Protein AF-A0A850PB65-F1 (afdb_monomer_lite)

Organism: NCBI:txid215220

Sequence (108 aa):
MLTGEIFAHRLGLTVSDLHDLEQAHAVLVLPESSPREARYPAWQIDATGQPFPVPPALFDMLGDSGWTIYRFLMQSHPELAGQTALEALRDGRVHWSSGLPTALRKEP

Secondary structure (DSSP, 8-state):
-B-HHHHHHHHT--HHHHHHHHHTT-S--B--SSGGG-BB-GGGB-TTSPBP---HHHHHHH-S-HHHHHHHHHSB-GGGTT-BHHHHHHTT----BTBS-GGGTT--

Foldseek 3Di:
DDFLCVLCVLLVHDSVVVVVCVVVQQAQWQDDPDPRPIDGDPLLQDPVSHGLGDDVLLCVVQHVHSVSSVCQQPAQAVLVVRDGVVVCSVVVVDDCPPHGDPSSPPDD

Structure (mmCIF, N/CA/C/O backbone):
data_AF-A0A850PB65-F1
#
_entry.id   AF-A0A850PB65-F1
#
loop_
_atom_site.group_PDB
_atom_site.id
_atom_site.type_symbol
_atom_site.label_atom_id
_atom_site.label_alt_id
_atom_site.label_comp_id
_atom_site.label_asym_id
_atom_site.label_entity_id
_atom_site.label_seq_id
_atom_site.pdbx_PDB_ins_code
_atom_site.Cartn_x
_atom_site.Cartn_y
_atom_site.Cartn_z
_atom_site.occupancy
_atom_site.B_iso_or_equiv
_atom_site.auth_seq_id
_atom_site.auth_comp_id
_atom_site.auth_asym_id
_atom_site.auth_atom_id
_atom_site.pdbx_PDB_model_num
ATOM 1 N N . MET A 1 1 ? 11.306 -3.459 4.011 1.00 87.69 1 MET A N 1
ATOM 2 C CA . MET A 1 1 ? 11.264 -2.694 2.748 1.00 87.69 1 MET A CA 1
ATOM 3 C C . MET A 1 1 ? 12.039 -3.470 1.698 1.00 87.69 1 MET A C 1
ATOM 5 O O . MET A 1 1 ? 13.047 -4.071 2.050 1.00 87.69 1 MET A O 1
ATOM 9 N N . LEU A 1 2 ? 11.558 -3.493 0.462 1.00 90.94 2 LEU A N 1
ATOM 10 C CA . LEU A 1 2 ? 12.192 -4.124 -0.695 1.00 90.94 2 LEU A CA 1
ATOM 11 C C . LEU A 1 2 ? 12.712 -3.031 -1.641 1.00 90.94 2 LEU A C 1
ATOM 13 O O . LEU A 1 2 ? 12.224 -1.901 -1.605 1.00 90.94 2 LEU A O 1
ATOM 17 N N . THR A 1 3 ? 13.712 -3.354 -2.458 1.00 92.25 3 THR A N 1
ATOM 18 C CA . THR A 1 3 ? 14.098 -2.523 -3.610 1.00 92.25 3 THR A CA 1
ATOM 19 C C . THR A 1 3 ? 13.130 -2.766 -4.766 1.00 92.25 3 THR A C 1
ATOM 21 O O . THR A 1 3 ? 12.461 -3.801 -4.785 1.00 92.25 3 THR A O 1
ATOM 24 N N . GLY A 1 4 ? 13.075 -1.853 -5.741 1.00 90.00 4 GLY A N 1
ATOM 25 C CA . GLY A 1 4 ? 12.190 -1.999 -6.907 1.00 90.00 4 GLY A CA 1
ATOM 26 C C . GLY A 1 4 ? 12.441 -3.291 -7.681 1.00 90.00 4 GLY A C 1
ATOM 27 O O . GLY A 1 4 ? 11.501 -4.007 -8.004 1.00 90.00 4 GLY A O 1
AT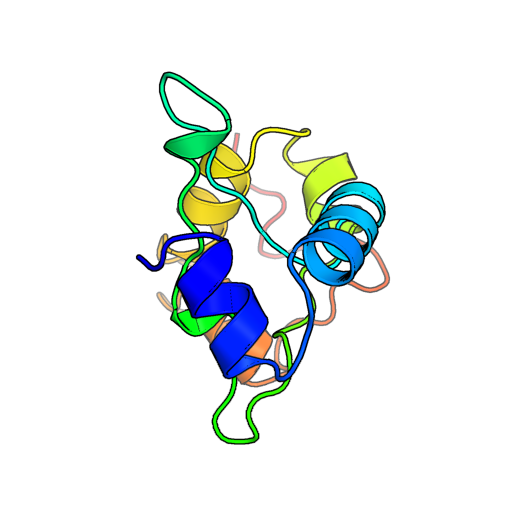OM 28 N N . GLU A 1 5 ? 13.708 -3.670 -7.864 1.00 91.94 5 GLU A N 1
ATOM 29 C CA . GLU A 1 5 ? 14.078 -4.929 -8.525 1.00 91.94 5 GLU A CA 1
ATOM 30 C C . GLU A 1 5 ? 13.547 -6.162 -7.780 1.00 91.94 5 GLU A C 1
ATOM 32 O O . GLU A 1 5 ? 12.940 -7.043 -8.387 1.00 91.94 5 GLU A O 1
ATOM 37 N N . ILE A 1 6 ? 13.732 -6.225 -6.455 1.00 92.94 6 ILE A N 1
ATOM 38 C CA . ILE A 1 6 ? 13.255 -7.361 -5.651 1.00 92.94 6 ILE A CA 1
ATOM 39 C C . ILE A 1 6 ? 11.725 -7.378 -5.600 1.00 92.94 6 ILE A C 1
ATOM 41 O O . ILE A 1 6 ? 11.120 -8.450 -5.615 1.00 92.94 6 ILE A O 1
ATOM 45 N N . PHE A 1 7 ? 11.098 -6.207 -5.520 1.00 92.69 7 PHE A N 1
ATOM 46 C CA . PHE A 1 7 ? 9.649 -6.069 -5.487 1.00 92.69 7 PHE A CA 1
ATOM 47 C C . PHE A 1 7 ? 9.013 -6.549 -6.796 1.00 92.69 7 PHE A C 1
ATOM 49 O O . PHE A 1 7 ? 8.171 -7.445 -6.761 1.00 92.69 7 PHE A O 1
ATOM 56 N N . ALA A 1 8 ? 9.490 -6.043 -7.938 1.00 92.00 8 ALA A N 1
ATOM 57 C CA . ALA A 1 8 ? 9.055 -6.471 -9.265 1.00 92.00 8 ALA A CA 1
ATOM 58 C C . ALA A 1 8 ? 9.239 -7.984 -9.446 1.00 92.00 8 ALA A C 1
ATOM 60 O O . ALA A 1 8 ? 8.290 -8.693 -9.779 1.00 92.00 8 ALA A O 1
ATOM 61 N N . HIS A 1 9 ? 10.418 -8.508 -9.093 1.00 92.62 9 HIS A N 1
ATOM 62 C CA . HIS A 1 9 ? 10.700 -9.939 -9.183 1.00 92.62 9 HIS A CA 1
ATOM 63 C C . HIS A 1 9 ? 9.733 -10.786 -8.341 1.00 92.62 9 HIS A C 1
ATOM 65 O O . HIS A 1 9 ? 9.344 -11.876 -8.756 1.00 92.62 9 HIS A O 1
ATOM 71 N N . ARG A 1 10 ? 9.326 -10.324 -7.151 1.00 91.62 10 ARG A N 1
ATOM 72 C CA . ARG A 1 10 ? 8.362 -11.059 -6.311 1.00 91.62 10 ARG A CA 1
ATOM 73 C C . ARG A 1 10 ? 6.943 -11.065 -6.870 1.00 91.62 10 ARG A C 1
ATOM 75 O O . ARG A 1 10 ? 6.221 -12.016 -6.595 1.00 91.62 10 ARG A O 1
ATOM 82 N N . LEU A 1 11 ? 6.575 -10.049 -7.644 1.00 89.25 11 LEU A N 1
ATOM 83 C CA . LEU A 1 11 ? 5.302 -9.992 -8.362 1.00 89.25 11 LEU A CA 1
ATOM 84 C C . LEU A 1 11 ? 5.344 -10.740 -9.707 1.00 89.25 11 LEU A C 1
ATOM 86 O O . LEU A 1 11 ? 4.328 -10.830 -10.388 1.00 89.25 11 LEU A O 1
ATOM 90 N N . GLY A 1 12 ? 6.509 -11.267 -10.109 1.00 91.44 12 GLY A N 1
ATOM 91 C CA . GLY A 1 12 ? 6.703 -11.836 -11.444 1.00 91.44 12 GLY A CA 1
ATOM 92 C C . GLY A 1 12 ? 6.667 -10.782 -12.558 1.00 91.44 12 GLY A C 1
ATOM 93 O O . GLY A 1 12 ? 6.361 -11.115 -13.699 1.00 91.44 12 GLY A O 1
ATOM 94 N N . LEU A 1 13 ? 6.959 -9.525 -12.218 1.00 91.44 13 LEU A N 1
ATOM 95 C CA . LEU A 1 13 ? 6.931 -8.363 -13.102 1.00 91.44 13 LEU A CA 1
ATOM 96 C C . LEU A 1 13 ? 8.347 -7.890 -13.445 1.00 91.44 13 LEU A C 1
ATOM 98 O O . LEU A 1 13 ? 9.316 -8.173 -12.731 1.00 91.44 13 LEU A O 1
ATOM 102 N N . THR A 1 14 ? 8.470 -7.121 -14.524 1.00 93.31 14 THR A N 1
ATOM 103 C CA . THR A 1 14 ? 9.692 -6.367 -14.820 1.00 93.31 14 THR A CA 1
ATOM 104 C C . THR A 1 14 ? 9.709 -5.030 -14.074 1.00 93.31 14 THR A C 1
ATOM 106 O O . THR A 1 14 ? 8.692 -4.558 -13.567 1.00 93.31 14 THR A O 1
ATOM 109 N N . VAL A 1 15 ? 10.877 -4.381 -14.015 1.00 90.50 15 VAL A N 1
ATOM 110 C CA . VAL A 1 15 ? 10.995 -3.020 -13.455 1.00 90.50 15 VAL A CA 1
ATOM 111 C C . VAL A 1 15 ? 10.188 -2.006 -14.276 1.00 90.50 15 VAL A C 1
ATOM 113 O O . VAL A 1 15 ? 9.676 -1.043 -13.717 1.00 90.50 15 VAL A O 1
ATOM 116 N N . SER A 1 16 ? 10.038 -2.232 -15.585 1.00 92.75 16 SER A N 1
ATOM 117 C CA . SER A 1 16 ? 9.191 -1.400 -16.443 1.00 92.75 16 SER A CA 1
ATOM 118 C C . SER A 1 16 ? 7.712 -1.543 -16.086 1.00 92.75 16 SER A C 1
ATOM 120 O O . SER A 1 16 ? 7.061 -0.527 -15.877 1.00 92.75 16 SER A O 1
ATOM 122 N N . ASP A 1 17 ? 7.216 -2.772 -15.901 1.00 92.62 17 ASP A N 1
ATOM 123 C CA . ASP A 1 17 ? 5.829 -2.998 -15.462 1.00 92.62 17 ASP A CA 1
ATOM 124 C C . ASP A 1 17 ? 5.577 -2.380 -14.077 1.00 92.62 17 ASP A C 1
ATOM 126 O O . ASP A 1 17 ? 4.522 -1.806 -13.818 1.00 92.62 17 ASP A O 1
ATOM 130 N N . LEU A 1 18 ? 6.564 -2.465 -13.173 1.00 90.81 18 LEU A N 1
ATOM 131 C CA . LEU A 1 18 ? 6.486 -1.814 -11.866 1.00 90.81 18 LEU A CA 1
ATOM 132 C C . LEU A 1 18 ? 6.363 -0.290 -12.001 1.00 90.81 18 LEU A C 1
ATOM 134 O O . LEU A 1 18 ? 5.577 0.317 -11.280 1.00 90.81 18 LEU A O 1
ATOM 138 N N . HIS A 1 19 ? 7.093 0.320 -12.933 1.00 90.56 19 HIS A N 1
ATOM 139 C CA . HIS A 1 19 ? 7.001 1.756 -13.178 1.00 90.56 19 HIS A CA 1
ATOM 140 C C . HIS A 1 19 ? 5.618 2.167 -13.704 1.00 90.56 19 HIS A C 1
ATOM 142 O O . HIS A 1 19 ? 5.067 3.166 -13.246 1.00 90.56 19 HIS A O 1
ATOM 148 N N . ASP A 1 20 ? 5.010 1.376 -14.590 1.00 91.62 20 ASP A N 1
ATOM 149 C CA . ASP A 1 20 ? 3.634 1.621 -15.046 1.00 91.62 20 ASP A CA 1
ATOM 150 C C . ASP A 1 20 ? 2.630 1.545 -13.880 1.00 91.62 20 ASP A C 1
ATOM 152 O O . ASP A 1 20 ? 1.714 2.366 -13.785 1.00 91.62 20 ASP A O 1
ATOM 156 N N . LEU A 1 21 ? 2.828 0.613 -12.939 1.00 89.19 21 LEU A N 1
ATOM 157 C CA . LEU A 1 21 ? 2.011 0.520 -11.722 1.00 89.19 21 LEU A CA 1
ATOM 158 C C . LEU A 1 21 ? 2.197 1.720 -10.784 1.00 89.19 21 LEU A C 1
ATOM 160 O O . LEU A 1 21 ? 1.233 2.131 -10.135 1.00 89.19 21 LEU A O 1
ATOM 164 N N . GLU A 1 22 ? 3.405 2.278 -10.695 1.00 89.44 22 GLU A N 1
ATOM 165 C CA . GLU A 1 22 ? 3.667 3.507 -9.934 1.00 89.44 22 GLU A CA 1
ATOM 166 C C . GLU A 1 22 ? 2.913 4.691 -10.534 1.00 89.44 22 GLU A C 1
ATOM 168 O O . GLU A 1 22 ? 2.218 5.394 -9.807 1.00 89.44 22 GLU A O 1
ATOM 173 N N . GLN A 1 23 ? 2.994 4.875 -11.857 1.00 88.00 23 GLN A N 1
ATOM 174 C CA . GLN A 1 23 ? 2.283 5.951 -12.559 1.00 88.00 23 GLN A CA 1
ATOM 175 C C . GLN A 1 23 ? 0.760 5.804 -12.457 1.00 88.00 23 GLN A C 1
ATOM 177 O O . GLN A 1 23 ? 0.034 6.794 -12.456 1.00 88.00 23 GLN A O 1
ATOM 182 N N . ALA A 1 24 ? 0.267 4.569 -12.349 1.00 87.06 24 ALA A N 1
ATOM 183 C CA . ALA A 1 24 ? -1.144 4.277 -12.129 1.00 87.06 24 ALA A CA 1
ATOM 184 C C . ALA A 1 24 ? -1.582 4.381 -10.653 1.00 87.06 24 ALA A C 1
ATOM 186 O O . ALA A 1 24 ? -2.746 4.109 -10.355 1.00 87.06 24 ALA A O 1
ATOM 187 N N . HIS A 1 25 ? -0.676 4.717 -9.725 1.00 87.38 25 HIS A N 1
ATOM 188 C CA . HIS A 1 25 ? -0.914 4.698 -8.275 1.00 87.38 25 HIS A CA 1
ATOM 189 C C . HIS A 1 25 ? -1.431 3.349 -7.743 1.00 87.38 25 HIS A C 1
ATOM 191 O O . HIS A 1 25 ? -2.111 3.290 -6.720 1.00 87.38 25 HIS A O 1
ATOM 197 N N . ALA A 1 26 ? -1.100 2.249 -8.425 1.00 85.75 26 ALA A N 1
ATOM 198 C CA . ALA A 1 26 ? -1.504 0.899 -8.037 1.00 85.75 26 ALA A CA 1
ATOM 199 C C . ALA A 1 26 ? -0.600 0.306 -6.942 1.00 85.75 26 ALA A C 1
ATOM 201 O O . ALA A 1 26 ? -1.022 -0.575 -6.190 1.00 85.75 26 ALA A O 1
ATOM 202 N N . VAL A 1 27 ? 0.637 0.801 -6.838 1.00 89.50 27 VAL A N 1
ATOM 203 C CA . VAL A 1 27 ? 1.636 0.418 -5.829 1.00 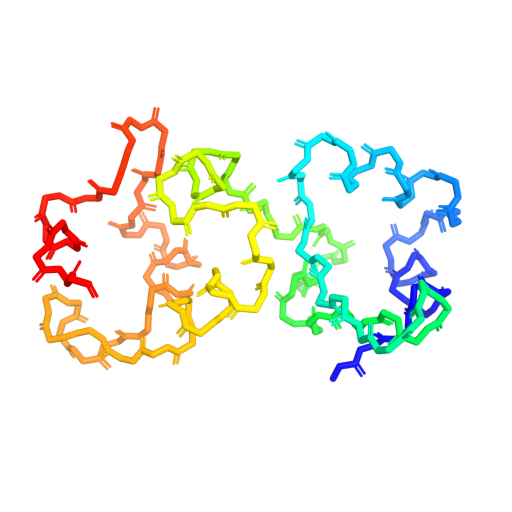89.50 27 VAL A CA 1
ATOM 204 C C . VAL A 1 27 ? 2.128 1.649 -5.069 1.00 89.50 27 VAL A C 1
ATOM 206 O O . VAL A 1 27 ? 1.981 2.779 -5.523 1.00 89.50 27 VAL A O 1
ATOM 209 N N . LEU A 1 28 ? 2.717 1.434 -3.890 1.00 90.31 28 LEU A N 1
ATOM 210 C CA . LEU A 1 28 ? 3.212 2.507 -3.031 1.00 90.31 28 LEU A CA 1
ATOM 211 C C . LEU A 1 28 ? 4.727 2.500 -3.077 1.00 90.31 28 LEU A C 1
ATOM 213 O O . LEU A 1 28 ? 5.383 1.598 -2.554 1.00 90.31 28 LEU A O 1
ATOM 217 N N . VAL A 1 29 ? 5.269 3.554 -3.658 1.00 91.31 29 VAL A N 1
ATOM 218 C CA . VAL A 1 29 ? 6.697 3.814 -3.651 1.00 91.31 29 VAL A CA 1
ATOM 219 C C . VAL A 1 29 ? 7.020 4.808 -2.541 1.00 91.31 29 VAL A C 1
ATOM 221 O O . VAL A 1 29 ? 6.342 5.821 -2.377 1.00 91.31 29 VAL A O 1
ATOM 224 N N . LEU A 1 30 ? 8.046 4.511 -1.746 1.00 91.75 30 LEU A N 1
ATOM 225 C CA . LEU A 1 30 ? 8.605 5.444 -0.773 1.00 91.75 30 LEU A CA 1
ATOM 2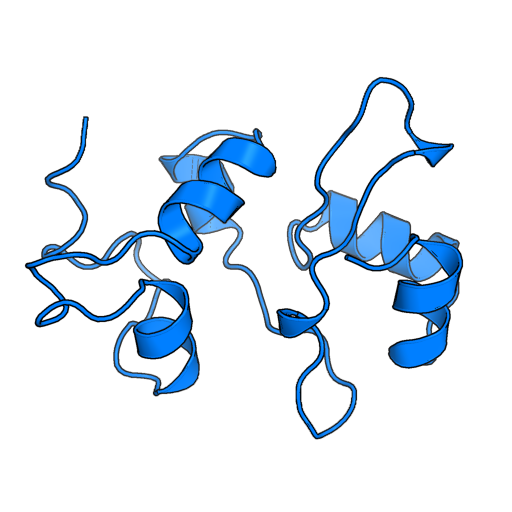26 C C . LEU A 1 30 ? 9.866 6.049 -1.387 1.00 91.75 30 LEU A C 1
ATOM 228 O O . LEU A 1 30 ? 10.900 5.371 -1.422 1.00 91.75 30 LEU A O 1
ATOM 232 N N . PRO A 1 31 ? 9.783 7.272 -1.939 1.00 85.38 31 PRO A N 1
ATOM 233 C CA . PRO A 1 31 ? 10.950 7.930 -2.493 1.00 85.38 31 PRO A CA 1
ATOM 234 C C . PRO A 1 31 ? 11.941 8.259 -1.372 1.00 85.38 31 PRO A C 1
ATOM 236 O O . PRO A 1 31 ? 11.567 8.781 -0.321 1.00 85.38 31 PRO A O 1
ATOM 239 N N . GLU A 1 32 ? 13.209 7.951 -1.624 1.00 85.94 32 GLU A N 1
ATOM 240 C CA . GLU A 1 32 ? 14.348 8.352 -0.794 1.00 85.94 32 GLU A CA 1
ATOM 241 C C . GLU A 1 32 ? 15.083 9.525 -1.474 1.00 85.94 32 GLU A C 1
ATOM 243 O O . GLU A 1 32 ? 14.558 10.167 -2.385 1.00 85.94 32 GLU A O 1
ATOM 248 N N . SER A 1 33 ? 16.333 9.789 -1.084 1.00 81.94 33 SER A N 1
ATOM 249 C CA . SER A 1 33 ? 17.201 10.807 -1.697 1.00 81.94 33 SER A CA 1
ATOM 250 C C . SER A 1 33 ? 17.447 10.613 -3.202 1.00 81.94 33 SER A C 1
ATOM 252 O O . SER A 1 33 ? 17.940 11.525 -3.866 1.00 81.94 33 SER A O 1
ATOM 254 N N . SER A 1 34 ? 17.149 9.436 -3.763 1.00 81.12 34 SER A N 1
ATOM 255 C CA . SER A 1 34 ? 17.267 9.142 -5.194 1.00 81.12 34 SER A CA 1
ATOM 256 C C . SER A 1 34 ? 16.246 8.093 -5.657 1.00 81.12 34 SER A C 1
ATOM 258 O O . SER A 1 34 ? 15.904 7.198 -4.884 1.00 81.12 34 SER A O 1
ATOM 260 N N . PRO A 1 35 ? 15.826 8.096 -6.941 1.00 74.25 35 PRO A N 1
ATOM 261 C CA . PRO A 1 35 ? 14.871 7.114 -7.474 1.00 74.25 35 PRO A CA 1
ATOM 262 C C . PRO A 1 35 ? 15.333 5.658 -7.329 1.00 74.25 35 PRO A C 1
ATOM 264 O O . PRO A 1 35 ? 14.539 4.769 -7.052 1.00 74.25 35 PRO A O 1
ATOM 267 N N . ARG A 1 36 ? 16.643 5.399 -7.447 1.00 76.88 36 ARG A N 1
ATOM 268 C CA . ARG A 1 36 ? 17.225 4.056 -7.242 1.00 76.88 36 ARG A CA 1
ATOM 269 C C . ARG A 1 36 ? 17.209 3.604 -5.783 1.00 76.88 36 ARG A C 1
ATOM 271 O O . ARG A 1 36 ? 17.349 2.418 -5.495 1.00 76.88 36 ARG A O 1
ATOM 278 N N . GLU A 1 37 ? 17.079 4.550 -4.865 1.00 85.81 37 GLU A N 1
ATOM 279 C CA . GLU A 1 37 ? 16.984 4.286 -3.438 1.00 85.81 37 GLU A CA 1
ATOM 280 C C . GLU A 1 37 ? 15.535 4.136 -2.984 1.00 85.81 37 GLU A C 1
ATOM 282 O O . GLU A 1 37 ? 15.316 3.793 -1.826 1.00 85.81 37 GLU A O 1
ATOM 287 N N . ALA A 1 38 ? 14.563 4.291 -3.889 1.00 88.94 38 ALA A N 1
ATOM 288 C CA . ALA A 1 38 ? 13.163 4.072 -3.585 1.00 88.94 38 ALA A CA 1
ATOM 289 C C . ALA A 1 38 ? 12.935 2.713 -2.906 1.00 88.94 38 ALA A C 1
ATOM 291 O O . ALA A 1 38 ? 13.600 1.699 -3.182 1.00 88.94 38 ALA A O 1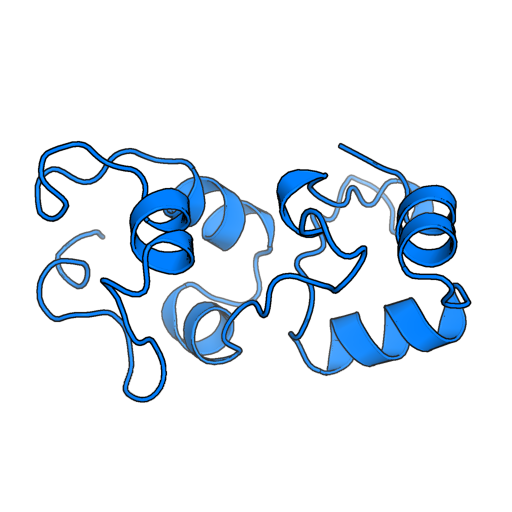
ATOM 292 N N . ARG A 1 39 ? 12.007 2.716 -1.952 1.00 92.12 39 ARG A N 1
ATOM 293 C CA . ARG A 1 39 ? 11.676 1.561 -1.122 1.00 92.12 39 ARG A CA 1
ATOM 294 C C . ARG A 1 39 ? 10.219 1.186 -1.304 1.00 92.12 39 ARG A C 1
ATOM 296 O O . ARG A 1 39 ? 9.343 2.040 -1.316 1.00 92.12 39 ARG A O 1
ATOM 303 N N . TYR A 1 40 ? 9.977 -0.116 -1.366 1.00 91.75 40 TYR A N 1
ATOM 304 C CA . TYR A 1 40 ? 8.648 -0.688 -1.534 1.00 91.75 40 TYR A CA 1
ATOM 305 C C . TYR A 1 40 ? 8.293 -1.472 -0.275 1.00 91.75 40 TYR A C 1
ATOM 307 O O . TYR A 1 40 ? 9.062 -2.348 0.157 1.00 91.75 40 TYR A O 1
ATOM 315 N N . PRO A 1 41 ? 7.169 -1.175 0.383 1.00 92.00 41 PRO A N 1
ATOM 316 C CA . PRO A 1 41 ? 6.766 -1.937 1.549 1.00 92.00 41 PRO A CA 1
ATOM 317 C C . PRO A 1 41 ? 6.431 -3.387 1.179 1.00 92.00 41 PRO A C 1
ATOM 319 O O . PRO A 1 41 ? 5.650 -3.663 0.279 1.00 92.00 41 PRO A O 1
ATOM 322 N N . ALA A 1 42 ? 6.997 -4.354 1.905 1.00 89.62 42 ALA A N 1
ATOM 323 C CA . ALA A 1 42 ? 6.788 -5.771 1.593 1.00 89.62 42 ALA A CA 1
ATOM 324 C C . ALA A 1 42 ? 5.338 -6.235 1.822 1.00 89.62 42 ALA A C 1
ATOM 326 O O . ALA A 1 42 ? 4.920 -7.226 1.236 1.00 89.62 42 ALA A O 1
ATOM 327 N N . TRP A 1 43 ? 4.573 -5.521 2.658 1.00 88.12 43 TRP A N 1
ATOM 328 C CA . TRP A 1 43 ? 3.161 -5.818 2.905 1.00 88.12 43 TRP A CA 1
ATOM 329 C C . TRP A 1 43 ? 2.283 -5.609 1.672 1.00 88.12 43 TRP A C 1
ATOM 331 O O . TRP A 1 43 ? 1.168 -6.123 1.653 1.00 88.12 43 TRP A O 1
ATOM 341 N N . GLN A 1 44 ? 2.779 -4.884 0.660 1.00 89.62 44 GLN A N 1
ATOM 342 C CA . GLN A 1 44 ? 2.082 -4.723 -0.610 1.00 89.62 44 GLN A CA 1
ATOM 343 C C . GLN A 1 44 ? 2.072 -5.995 -1.443 1.00 89.62 44 GLN A C 1
ATOM 345 O O . GLN A 1 44 ? 1.459 -6.003 -2.491 1.00 89.62 44 GLN A O 1
ATOM 350 N N . ILE A 1 45 ? 2.774 -7.047 -1.040 1.00 88.44 45 ILE A N 1
ATOM 351 C CA . ILE A 1 45 ? 2.707 -8.332 -1.721 1.00 88.44 45 ILE A CA 1
ATOM 352 C C . ILE A 1 45 ? 1.874 -9.238 -0.832 1.00 88.44 45 ILE A C 1
ATOM 354 O O . ILE A 1 45 ? 2.237 -9.495 0.322 1.00 88.44 45 ILE A O 1
ATOM 358 N N . ASP A 1 46 ? 0.730 -9.675 -1.341 1.00 81.19 46 ASP A N 1
ATOM 359 C CA . ASP A 1 46 ? -0.110 -10.610 -0.611 1.00 81.19 46 ASP A CA 1
ATOM 360 C C . ASP A 1 46 ? 0.475 -12.035 -0.624 1.00 81.19 46 ASP A C 1
ATOM 362 O O . ASP A 1 46 ? 1.503 -12.323 -1.243 1.00 81.19 46 ASP A O 1
ATOM 366 N N . ALA A 1 47 ? -0.178 -12.956 0.089 1.00 76.69 47 ALA A N 1
ATOM 367 C CA . ALA A 1 47 ? 0.266 -14.348 0.171 1.00 76.69 47 ALA A CA 1
ATOM 368 C C . ALA A 1 47 ? 0.225 -15.088 -1.182 1.00 76.69 47 ALA A C 1
ATOM 370 O O . ALA A 1 47 ? 0.846 -16.140 -1.319 1.00 76.69 47 ALA A O 1
ATOM 371 N N . THR A 1 48 ? -0.498 -14.549 -2.166 1.00 79.50 48 THR A N 1
ATOM 372 C CA . THR A 1 48 ? -0.616 -15.085 -3.527 1.00 79.50 48 THR A CA 1
ATOM 373 C C . THR A 1 48 ? 0.392 -14.461 -4.496 1.00 79.50 48 THR A C 1
ATOM 375 O O . THR A 1 48 ? 0.458 -14.869 -5.654 1.00 79.50 48 THR A O 1
ATOM 378 N N . GLY A 1 49 ? 1.211 -13.512 -4.028 1.00 78.56 49 GLY A N 1
ATOM 379 C CA . GLY A 1 49 ? 2.175 -12.798 -4.861 1.00 78.56 49 GLY A CA 1
ATOM 380 C C . GLY A 1 49 ? 1.542 -11.701 -5.714 1.00 78.56 49 GLY A C 1
ATOM 381 O O . GLY A 1 49 ? 2.156 -11.274 -6.687 1.00 78.56 49 GLY A O 1
ATOM 382 N N . GLN A 1 50 ? 0.327 -11.258 -5.384 1.00 81.38 50 GLN A N 1
ATOM 383 C CA . GLN A 1 50 ? -0.334 -10.147 -6.062 1.00 81.38 50 GLN A CA 1
ATOM 384 C C . GLN A 1 50 ? -0.073 -8.828 -5.325 1.00 81.38 50 GLN A C 1
ATOM 386 O O . GLN A 1 50 ? 0.084 -8.822 -4.095 1.00 81.38 50 GLN A O 1
ATOM 391 N N . PRO A 1 51 ? -0.014 -7.702 -6.059 1.00 80.69 51 PRO A N 1
ATOM 392 C CA . PRO A 1 51 ? 0.103 -6.399 -5.437 1.00 80.69 51 PRO A CA 1
ATOM 393 C C . PRO A 1 51 ? -1.189 -6.074 -4.680 1.00 80.69 51 PRO A C 1
ATOM 395 O O . PRO A 1 51 ? -2.291 -6.146 -5.220 1.00 80.69 51 PRO A O 1
ATOM 398 N N . PHE A 1 52 ? -1.045 -5.684 -3.420 1.00 80.62 52 PHE A N 1
ATOM 399 C CA . PHE A 1 52 ? -2.110 -5.132 -2.613 1.00 80.62 52 PHE A CA 1
ATOM 400 C C . PHE A 1 52 ? -2.514 -3.790 -3.230 1.00 80.62 52 PHE A C 1
ATOM 402 O O . PHE A 1 52 ? -1.678 -2.880 -3.268 1.00 80.62 52 PHE A O 1
ATOM 409 N N . PRO A 1 53 ? -3.761 -3.645 -3.705 1.00 72.44 53 PRO A N 1
ATOM 410 C CA . PRO A 1 53 ? -4.169 -2.453 -4.422 1.00 72.44 53 PRO A CA 1
ATOM 411 C C . PRO A 1 53 ? -4.184 -1.272 -3.459 1.00 72.44 53 PRO A C 1
ATOM 413 O O . PRO A 1 53 ? -4.994 -1.218 -2.529 1.00 72.44 53 PRO A O 1
ATOM 416 N N . VAL A 1 54 ? -3.289 -0.312 -3.683 1.00 74.94 54 VAL A N 1
ATOM 417 C CA . VAL A 1 54 ? -3.394 0.985 -3.020 1.00 74.94 54 VAL A CA 1
ATOM 418 C C . VAL A 1 54 ? -4.408 1.810 -3.805 1.00 74.94 54 VAL A C 1
ATOM 420 O O . VAL A 1 54 ? -4.267 1.949 -5.016 1.00 74.94 54 VAL A O 1
ATOM 423 N N . PRO A 1 55 ? -5.472 2.319 -3.167 1.00 74.19 55 PRO A N 1
ATOM 424 C CA . PRO A 1 55 ? -6.457 3.126 -3.868 1.00 74.19 55 PRO A CA 1
ATOM 425 C C . PRO A 1 55 ? -5.817 4.427 -4.377 1.00 74.19 55 PRO A C 1
ATOM 427 O O . PRO A 1 55 ? -5.288 5.173 -3.549 1.00 74.19 55 PRO A O 1
ATOM 430 N N . PRO A 1 56 ? -5.949 4.775 -5.672 1.00 80.19 56 PRO A N 1
ATOM 431 C CA . PRO A 1 56 ? -5.522 6.080 -6.188 1.00 80.19 56 PRO A CA 1
ATOM 432 C C . PRO A 1 56 ? -6.143 7.246 -5.408 1.00 80.19 56 PRO A C 1
ATOM 434 O O . PRO A 1 56 ? -5.483 8.239 -5.135 1.00 80.19 56 PRO A O 1
ATOM 437 N N . ALA A 1 57 ? -7.368 7.055 -4.906 1.00 78.38 57 ALA A N 1
ATOM 438 C CA . ALA A 1 57 ? -8.052 8.023 -4.059 1.00 78.38 57 ALA A CA 1
ATOM 439 C C . ALA A 1 57 ? -7.264 8.3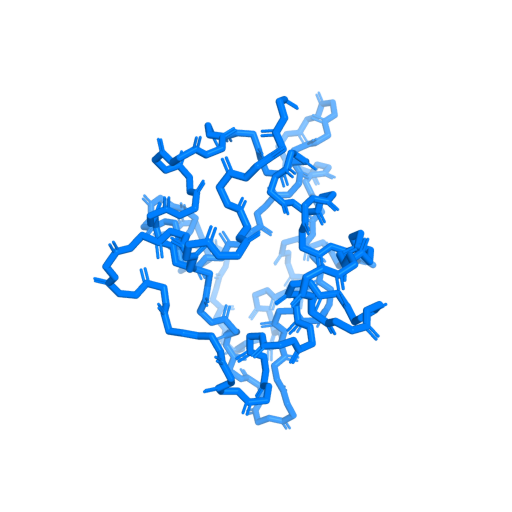98 -2.782 1.00 78.38 57 ALA A C 1
ATOM 441 O O . ALA A 1 57 ? -7.444 9.498 -2.266 1.00 78.38 57 ALA A O 1
ATOM 442 N N . LEU A 1 58 ? -6.397 7.521 -2.249 1.00 81.31 58 LEU A N 1
ATOM 443 C CA . LEU A 1 58 ? -5.523 7.885 -1.124 1.00 81.31 58 LEU A CA 1
ATOM 444 C C . LEU A 1 58 ? -4.474 8.922 -1.535 1.00 81.31 58 LEU A C 1
ATOM 446 O O . LEU A 1 58 ? -4.198 9.815 -0.740 1.00 81.31 58 LEU A O 1
ATOM 450 N N . PHE A 1 59 ? -3.945 8.839 -2.759 1.00 83.44 59 PHE A N 1
ATOM 451 C CA . PHE A 1 59 ? -3.040 9.849 -3.313 1.00 83.44 59 PHE A CA 1
ATOM 452 C C . PHE A 1 59 ? -3.774 11.174 -3.554 1.00 83.44 59 PHE A C 1
ATOM 454 O O . PHE A 1 59 ? -3.261 12.227 -3.186 1.00 83.44 59 PHE A O 1
ATOM 461 N N . ASP A 1 60 ? -5.015 11.137 -4.053 1.00 83.06 60 ASP A N 1
ATOM 462 C CA . ASP A 1 60 ? -5.838 12.348 -4.212 1.00 83.06 60 ASP A CA 1
ATOM 463 C C . ASP A 1 60 ? -6.146 13.044 -2.871 1.00 83.06 60 ASP A C 1
ATOM 465 O O . ASP A 1 60 ? -6.225 14.270 -2.804 1.00 83.06 60 ASP A O 1
ATOM 469 N N . MET A 1 61 ? -6.343 12.275 -1.792 1.00 80.56 61 MET A N 1
ATOM 470 C CA . MET A 1 61 ? -6.758 12.808 -0.486 1.00 80.56 61 MET A CA 1
ATOM 471 C C . MET A 1 61 ? -5.591 13.206 0.424 1.00 80.56 61 MET A C 1
ATOM 473 O O . MET A 1 61 ? -5.661 14.243 1.078 1.00 80.56 61 MET A O 1
ATOM 477 N N . LEU A 1 62 ? -4.548 12.375 0.510 1.00 83.31 62 LEU A N 1
ATOM 478 C CA . LEU A 1 62 ? -3.395 12.581 1.401 1.00 83.31 62 LEU A CA 1
ATOM 479 C C . LEU A 1 62 ? -2.220 13.269 0.689 1.00 83.31 62 LEU A C 1
ATOM 481 O O . LEU A 1 62 ? -1.218 13.612 1.322 1.00 83.31 62 LEU A O 1
ATOM 485 N N . GLY A 1 63 ? -2.353 13.478 -0.621 1.00 80.50 63 GLY A N 1
ATOM 486 C CA . GLY A 1 63 ? -1.322 14.004 -1.497 1.00 80.50 63 GLY A CA 1
ATOM 487 C C . GLY A 1 63 ? -0.416 12.916 -2.070 1.00 80.50 63 GLY A C 1
ATOM 488 O O . GLY A 1 63 ? -0.405 11.766 -1.635 1.00 80.50 63 GLY A O 1
ATOM 489 N N . ASP A 1 64 ? 0.414 13.329 -3.023 1.00 79.69 64 ASP A N 1
ATOM 490 C CA . ASP A 1 64 ? 1.283 12.455 -3.823 1.00 79.69 64 ASP A CA 1
ATOM 491 C C . ASP A 1 64 ? 2.495 11.883 -3.048 1.00 79.69 64 ASP A C 1
ATOM 493 O O . ASP A 1 64 ? 3.366 11.201 -3.581 1.00 79.69 64 ASP A O 1
ATOM 497 N N . SER A 1 65 ? 2.591 12.170 -1.747 1.00 85.62 65 SER A N 1
ATOM 498 C CA . SER A 1 65 ? 3.701 11.720 -0.910 1.00 85.62 65 SER A CA 1
ATOM 499 C C . SER A 1 65 ? 3.476 10.285 -0.442 1.00 85.62 65 SER A C 1
ATOM 501 O O . SER A 1 65 ? 2.729 10.027 0.509 1.00 85.62 65 SER A O 1
ATOM 503 N N . GLY A 1 66 ? 4.210 9.343 -1.040 1.00 88.12 66 GLY A N 1
ATOM 504 C CA . GLY A 1 66 ? 4.174 7.937 -0.632 1.00 88.12 66 GLY A CA 1
ATOM 505 C C . GLY A 1 66 ? 4.488 7.721 0.855 1.00 88.12 66 GLY A C 1
ATOM 506 O O . GLY A 1 66 ? 3.879 6.871 1.505 1.00 88.12 66 GLY A O 1
ATOM 507 N N . TRP A 1 67 ? 5.360 8.550 1.443 1.00 89.00 67 TRP A N 1
ATOM 508 C CA . TRP A 1 67 ? 5.641 8.538 2.884 1.00 89.00 67 TRP A CA 1
ATOM 509 C C . TRP A 1 67 ? 4.437 8.946 3.738 1.00 89.00 67 TRP A C 1
ATOM 511 O O . TRP A 1 67 ? 4.223 8.362 4.803 1.00 89.00 67 TRP A O 1
ATOM 521 N N . THR A 1 68 ? 3.642 9.917 3.285 1.00 89.75 68 THR A N 1
ATOM 522 C CA . THR A 1 68 ? 2.420 10.348 3.981 1.00 89.75 68 THR A CA 1
ATOM 523 C C . THR A 1 68 ? 1.392 9.223 3.982 1.00 89.75 68 THR A C 1
ATOM 525 O O . THR A 1 68 ? 0.895 8.844 5.042 1.00 89.75 68 THR A O 1
ATOM 528 N N . ILE A 1 69 ? 1.153 8.619 2.815 1.00 89.38 69 ILE A N 1
ATOM 529 C CA . ILE A 1 69 ? 0.226 7.490 2.666 1.00 89.38 69 ILE A CA 1
ATOM 530 C C . ILE A 1 69 ? 0.702 6.297 3.499 1.00 89.38 69 ILE A C 1
ATOM 532 O O . ILE A 1 69 ? -0.081 5.706 4.236 1.00 89.38 69 ILE A O 1
ATOM 536 N N . TYR A 1 70 ? 1.994 5.962 3.452 1.00 90.19 70 TYR A N 1
ATOM 537 C CA . TYR A 1 70 ? 2.558 4.870 4.247 1.00 90.19 70 TYR A CA 1
ATOM 538 C C . TYR A 1 70 ? 2.355 5.076 5.747 1.00 90.19 70 TYR A C 1
ATOM 540 O O . TYR A 1 70 ? 1.940 4.151 6.444 1.00 90.19 70 TYR A O 1
ATOM 548 N N . ARG A 1 71 ? 2.632 6.283 6.253 1.00 88.69 71 ARG A N 1
ATOM 549 C CA . ARG A 1 71 ? 2.432 6.611 7.669 1.00 88.69 71 ARG A CA 1
ATOM 550 C C . ARG A 1 71 ? 0.966 6.500 8.062 1.00 88.69 71 ARG A C 1
ATOM 552 O O . ARG A 1 71 ? 0.679 5.866 9.069 1.00 88.69 71 ARG A O 1
ATOM 559 N N . PHE A 1 72 ? 0.064 7.035 7.245 1.00 88.19 72 PHE A N 1
ATOM 560 C CA . PHE A 1 72 ? -1.375 6.914 7.460 1.00 88.19 72 PHE A CA 1
ATOM 561 C C . PHE A 1 72 ? -1.838 5.447 7.485 1.00 88.19 72 PHE A C 1
ATOM 563 O O . PHE A 1 72 ? -2.642 5.049 8.326 1.00 88.19 72 PHE A O 1
ATOM 570 N N . LEU A 1 73 ? -1.300 4.612 6.594 1.00 88.38 73 LEU A N 1
ATOM 571 C CA . LEU A 1 73 ? -1.629 3.189 6.534 1.00 88.38 73 LEU A CA 1
ATOM 572 C C . LEU A 1 73 ? -1.101 2.402 7.733 1.00 88.38 73 LEU A C 1
ATOM 574 O O . LEU A 1 73 ? -1.773 1.475 8.178 1.00 88.38 73 LEU A O 1
ATOM 578 N N . MET A 1 74 ? 0.081 2.758 8.235 1.00 89.31 74 MET A N 1
ATOM 579 C CA . MET A 1 74 ? 0.758 2.062 9.333 1.00 89.31 74 MET A CA 1
ATOM 580 C C . MET A 1 74 ? 0.383 2.587 10.722 1.00 89.31 74 MET A C 1
ATOM 582 O O . MET A 1 74 ? 0.641 1.894 11.705 1.00 89.31 74 MET A O 1
ATOM 586 N N . GLN A 1 75 ? -0.175 3.794 10.834 1.00 89.06 75 GLN A N 1
ATOM 587 C CA . GLN A 1 75 ? -0.619 4.320 12.121 1.00 89.06 75 GLN A CA 1
ATOM 588 C C . GLN A 1 75 ? -1.924 3.654 12.557 1.00 89.06 75 GLN A C 1
ATOM 590 O O . GLN A 1 75 ? -2.783 3.331 11.735 1.00 89.06 75 GLN A O 1
ATOM 595 N N . SER A 1 76 ? -2.052 3.429 13.863 1.00 87.50 76 SER A N 1
ATOM 596 C CA . SER A 1 76 ? -3.284 2.947 14.480 1.00 87.50 76 SER A CA 1
ATOM 597 C C . SER A 1 76 ? -4.295 4.077 14.575 1.00 87.50 76 SER A C 1
ATOM 599 O O . SER A 1 76 ? -3.970 5.152 15.076 1.00 87.50 76 SER A O 1
ATOM 601 N N . HIS A 1 77 ? -5.533 3.800 14.178 1.00 83.81 77 HIS A N 1
ATOM 602 C CA . HIS A 1 77 ? -6.620 4.773 14.216 1.00 83.81 77 HIS A CA 1
ATOM 603 C C . HIS A 1 77 ? -7.624 4.388 15.304 1.00 83.81 77 HIS A C 1
ATOM 605 O O . HIS A 1 77 ? -8.100 3.243 15.318 1.00 83.81 77 HIS A O 1
ATOM 611 N N . PRO A 1 78 ? -7.983 5.295 16.230 1.00 82.31 78 PRO A N 1
ATOM 612 C CA . PRO A 1 78 ? -8.988 5.001 17.250 1.00 82.31 78 PRO A CA 1
ATOM 613 C C . PRO A 1 78 ? -10.350 4.659 16.630 1.00 82.31 78 PRO A C 1
ATOM 615 O O . PRO A 1 78 ? -11.078 3.825 17.170 1.00 82.31 78 PRO A O 1
ATOM 618 N N . GLU A 1 79 ? -10.674 5.214 15.461 1.00 80.62 79 GLU A N 1
ATOM 619 C CA . GLU A 1 79 ? -11.923 4.942 14.745 1.00 80.62 79 GLU A CA 1
ATOM 620 C C . GLU A 1 79 ? -11.961 3.547 14.103 1.00 80.62 79 GLU A C 1
ATOM 622 O O . GLU A 1 79 ? -13.037 3.044 13.781 1.00 80.62 79 GLU A O 1
ATOM 627 N N . LEU A 1 80 ? -10.805 2.884 13.986 1.00 81.31 80 LEU A N 1
ATOM 628 C CA . LEU A 1 80 ? -10.671 1.479 13.588 1.00 81.31 80 LEU A CA 1
ATOM 629 C C . LEU A 1 80 ? -10.479 0.555 14.801 1.00 81.31 80 LEU A C 1
ATOM 631 O O . LEU A 1 80 ? -9.900 -0.526 14.688 1.00 81.31 80 LEU A O 1
ATOM 635 N N . ALA A 1 81 ? -10.944 0.978 15.980 1.00 82.50 81 ALA A N 1
ATOM 636 C CA . ALA A 1 81 ? -10.749 0.265 17.242 1.00 82.50 81 ALA A CA 1
ATOM 637 C C . ALA A 1 81 ? -9.261 -0.001 17.557 1.00 82.50 81 ALA A C 1
ATOM 639 O O . ALA A 1 81 ? -8.909 -1.048 18.098 1.00 82.50 81 ALA A O 1
ATOM 640 N N . GLY A 1 82 ? -8.381 0.939 17.191 1.00 83.25 82 GLY A N 1
ATOM 641 C CA . GLY A 1 82 ? -6.933 0.844 17.402 1.00 83.25 82 GLY A CA 1
ATOM 642 C C . GLY A 1 82 ? -6.177 0.046 16.334 1.00 83.25 82 GLY A C 1
ATOM 643 O O . GLY A 1 82 ? -4.955 -0.071 16.428 1.00 83.25 82 GLY A O 1
ATOM 644 N N . GLN A 1 83 ? -6.868 -0.481 15.318 1.00 86.19 83 GLN A N 1
ATOM 645 C CA . GLN A 1 83 ? -6.229 -1.125 14.168 1.00 86.19 83 GLN A CA 1
ATOM 646 C C . GLN A 1 83 ? -5.640 -0.088 13.214 1.00 86.19 83 GLN A C 1
ATOM 648 O O . GLN A 1 83 ? -6.049 1.077 13.180 1.00 86.19 83 GLN A O 1
ATOM 653 N N . THR A 1 84 ? -4.673 -0.526 12.420 1.00 89.00 84 THR A N 1
ATOM 654 C CA . THR A 1 84 ? -4.109 0.293 11.351 1.00 89.00 84 THR A CA 1
ATOM 655 C C . THR A 1 84 ? -5.062 0.374 10.162 1.00 89.00 84 THR A C 1
ATOM 657 O O . THR A 1 84 ? -5.864 -0.536 9.914 1.00 89.00 84 THR A O 1
ATOM 660 N N . ALA A 1 85 ? -4.975 1.458 9.386 1.00 85.62 85 ALA A N 1
ATOM 661 C CA . ALA A 1 85 ? -5.770 1.572 8.165 1.00 85.62 85 ALA A CA 1
ATOM 662 C C . ALA A 1 85 ? -5.430 0.448 7.174 1.00 85.62 85 ALA A C 1
ATOM 664 O O . ALA A 1 85 ? -6.332 -0.023 6.484 1.00 85.62 85 ALA A O 1
ATOM 665 N N . LEU A 1 86 ? -4.180 -0.039 7.167 1.00 87.19 86 LEU A N 1
ATOM 666 C CA . LEU A 1 86 ? -3.743 -1.205 6.396 1.00 87.19 86 LEU A CA 1
ATOM 667 C C . LEU A 1 86 ? -4.438 -2.509 6.817 1.00 87.19 86 LEU A C 1
ATOM 669 O O . LEU A 1 86 ? -4.844 -3.292 5.960 1.00 87.19 86 LEU A O 1
ATOM 673 N N . GLU A 1 87 ? -4.578 -2.772 8.115 1.00 86.31 87 GLU A N 1
ATOM 674 C CA . GLU A 1 87 ? -5.277 -3.970 8.600 1.00 86.31 87 GLU A CA 1
ATOM 675 C C . GLU A 1 87 ? -6.759 -3.927 8.237 1.00 86.31 87 GLU A C 1
ATOM 677 O O . GLU A 1 87 ? -7.293 -4.889 7.688 1.00 86.31 87 GLU A O 1
ATOM 682 N N . ALA A 1 88 ? -7.411 -2.783 8.448 1.00 83.38 88 ALA A N 1
ATOM 683 C CA . ALA A 1 88 ? -8.824 -2.623 8.117 1.00 83.38 88 ALA A CA 1
ATOM 684 C C . ALA A 1 88 ? -9.094 -2.725 6.601 1.00 83.38 88 ALA A C 1
ATOM 686 O O . ALA A 1 88 ? -10.144 -3.217 6.181 1.00 83.38 88 ALA A O 1
ATOM 687 N N . LEU A 1 89 ? -8.122 -2.298 5.790 1.00 79.12 89 LEU A N 1
ATOM 688 C CA . LEU A 1 89 ? -8.041 -2.504 4.343 1.00 79.12 89 LEU A CA 1
ATOM 689 C C . LEU A 1 89 ? -8.004 -3.987 3.967 1.00 79.12 89 LEU A C 1
ATOM 691 O O . LEU A 1 89 ? -8.796 -4.441 3.143 1.00 79.12 89 LEU A O 1
ATOM 695 N N . ARG A 1 90 ? -7.087 -4.741 4.578 1.00 79.56 90 ARG A N 1
ATOM 696 C CA . ARG A 1 90 ? -6.883 -6.171 4.301 1.00 79.56 90 ARG A CA 1
ATOM 697 C C . ARG A 1 90 ? -8.062 -7.026 4.748 1.00 79.56 90 ARG A C 1
ATOM 699 O O . ARG A 1 90 ? -8.418 -7.963 4.044 1.00 79.56 90 ARG A O 1
ATOM 706 N N . ASP A 1 91 ? -8.692 -6.668 5.861 1.00 77.06 91 ASP A N 1
ATOM 707 C CA . ASP A 1 91 ? -9.892 -7.338 6.369 1.00 77.06 91 ASP A CA 1
ATOM 708 C C . ASP A 1 91 ? -11.158 -7.009 5.551 1.00 77.06 91 ASP A C 1
ATOM 710 O O . ASP A 1 91 ? -12.243 -7.497 5.872 1.00 77.06 91 ASP A O 1
ATOM 714 N N . GLY A 1 92 ? -11.061 -6.155 4.521 1.00 69.81 92 GLY A N 1
ATOM 715 C CA . GLY A 1 92 ? -12.204 -5.728 3.708 1.00 69.81 92 GLY A CA 1
ATOM 716 C C . GLY A 1 92 ? -13.232 -4.897 4.483 1.00 69.81 92 GLY A C 1
ATOM 717 O O . GLY A 1 92 ? -14.347 -4.688 4.010 1.00 69.81 92 GLY A O 1
ATOM 718 N N . ARG A 1 93 ? -12.871 -4.414 5.679 1.00 63.50 93 ARG A N 1
ATOM 719 C CA . ARG A 1 93 ? -13.732 -3.583 6.536 1.00 63.50 93 ARG A CA 1
ATOM 720 C C . ARG A 1 93 ? -13.819 -2.146 6.040 1.00 63.50 93 ARG A C 1
ATOM 722 O O . ARG A 1 93 ? -14.751 -1.434 6.407 1.00 63.50 93 ARG A O 1
ATOM 729 N N . VAL A 1 94 ? -12.862 -1.726 5.211 1.00 63.44 94 VAL A N 1
ATOM 730 C CA . VAL A 1 94 ? -12.852 -0.406 4.588 1.00 63.44 94 VAL A CA 1
ATOM 731 C C . VAL A 1 94 ? -12.783 -0.534 3.074 1.00 63.44 94 VAL A C 1
ATOM 733 O O . VAL A 1 94 ? -11.861 -1.125 2.518 1.00 63.44 94 VAL A O 1
ATOM 736 N N . HIS A 1 95 ? -13.764 0.073 2.415 1.00 63.62 95 HIS A N 1
ATOM 737 C CA . HIS A 1 95 ? -13.866 0.181 0.969 1.00 63.62 95 HIS A CA 1
ATOM 738 C C . HIS A 1 95 ? -13.553 1.624 0.556 1.00 63.62 95 HIS A C 1
ATOM 740 O O . HIS A 1 95 ? -14.286 2.558 0.867 1.00 63.62 95 HIS A O 1
ATOM 746 N N . TRP A 1 96 ? -12.437 1.819 -0.137 1.00 64.25 96 TRP A N 1
ATOM 747 C CA . TRP A 1 96 ? -11.916 3.152 -0.486 1.00 64.25 96 TRP A CA 1
ATOM 748 C C . TRP A 1 96 ? -12.431 3.677 -1.818 1.00 64.25 96 TRP A C 1
ATOM 750 O O . TRP A 1 96 ? -12.051 4.759 -2.256 1.00 64.25 96 TRP A O 1
ATOM 760 N N . SER A 1 97 ? -13.330 2.923 -2.451 1.00 56.31 97 SER A N 1
ATOM 761 C CA . SER A 1 97 ? -13.904 3.211 -3.763 1.00 56.31 97 SER A CA 1
ATOM 762 C C . SER A 1 97 ? -14.745 4.495 -3.812 1.00 56.31 97 SER A C 1
ATOM 764 O O . SER A 1 97 ? -15.169 4.887 -4.891 1.00 56.31 97 SER A O 1
ATOM 766 N N . SER A 1 98 ? -14.997 5.152 -2.673 1.00 55.62 98 SER A N 1
ATOM 767 C CA . SER A 1 98 ? -15.763 6.405 -2.581 1.00 55.62 98 SER A CA 1
ATOM 768 C C . SER A 1 98 ? -15.089 7.482 -1.705 1.00 55.62 98 SER A C 1
ATOM 770 O O . SER A 1 98 ? -15.744 8.458 -1.326 1.00 55.62 98 SER A O 1
ATOM 772 N N . GLY A 1 99 ? -13.803 7.321 -1.365 1.00 57.97 99 GLY A N 1
ATOM 773 C CA . GLY A 1 99 ? -13.059 8.194 -0.441 1.00 57.97 99 GLY A CA 1
ATOM 774 C C . GLY A 1 99 ? -12.794 7.558 0.931 1.00 57.97 99 GLY A C 1
ATOM 775 O O . GLY A 1 99 ? -13.232 6.437 1.188 1.00 57.97 99 GLY A O 1
ATOM 776 N N . LEU A 1 100 ? -12.064 8.263 1.814 1.00 60.97 100 LEU A N 1
ATOM 777 C CA . LEU A 1 100 ? -11.804 7.810 3.190 1.00 60.97 100 LEU A CA 1
ATOM 778 C C . LEU A 1 100 ? -13.152 7.513 3.870 1.00 60.97 100 LEU A C 1
ATOM 780 O O . LEU A 1 100 ? -14.070 8.349 3.766 1.00 60.97 100 LEU A O 1
ATOM 784 N N . PRO A 1 101 ? -13.296 6.369 4.575 1.00 62.12 101 PRO A N 1
ATOM 785 C CA . PRO A 1 101 ? -14.479 6.120 5.380 1.00 62.12 101 PRO A CA 1
ATOM 786 C C . PRO A 1 101 ? -14.642 7.302 6.329 1.00 62.12 101 PRO A C 1
ATOM 788 O O . PRO A 1 101 ? -13.658 7.870 6.798 1.00 62.12 101 PRO A O 1
ATOM 791 N N . THR A 1 102 ? -15.882 7.694 6.611 1.00 61.94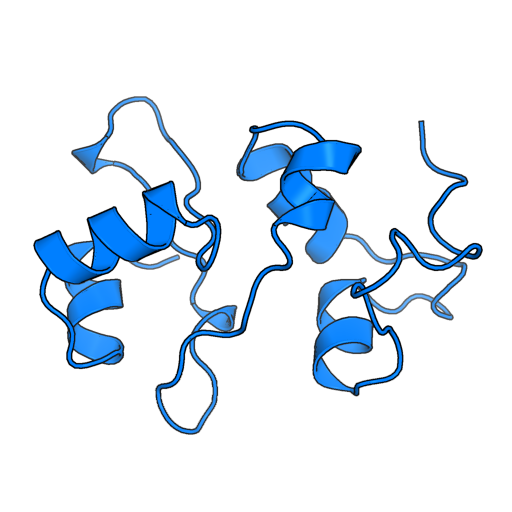 102 THR A N 1
ATOM 792 C CA . THR A 1 102 ? -16.187 8.869 7.444 1.00 61.94 102 THR A CA 1
ATOM 793 C C . THR A 1 102 ? -15.431 8.863 8.778 1.00 61.94 102 THR A C 1
ATOM 795 O O . THR A 1 102 ? -15.069 9.923 9.280 1.00 61.94 102 THR A O 1
ATOM 798 N N . ALA A 1 103 ? -15.141 7.667 9.294 1.00 61.81 103 ALA A N 1
ATOM 799 C CA . ALA A 1 103 ? -14.288 7.406 10.447 1.00 61.81 103 ALA A CA 1
ATOM 800 C C . ALA A 1 103 ? -12.876 8.022 10.345 1.00 61.81 103 ALA A C 1
ATOM 802 O O . ALA A 1 103 ? -12.380 8.543 11.328 1.00 61.81 103 ALA A O 1
ATOM 803 N N . LEU A 1 104 ? -12.252 8.037 9.169 1.00 64.69 104 LEU A N 1
ATOM 804 C CA . LEU A 1 104 ? -10.850 8.427 8.981 1.00 64.69 104 LEU A CA 1
ATOM 805 C C . LEU A 1 104 ? -10.668 9.830 8.377 1.00 64.69 104 LEU A C 1
ATOM 807 O O . LEU A 1 104 ? -9.561 10.230 8.045 1.00 64.69 104 LEU A O 1
ATOM 811 N N . ARG A 1 105 ? -11.750 10.608 8.222 1.00 63.06 105 ARG A N 1
ATOM 812 C CA . ARG A 1 105 ? -11.692 11.998 7.713 1.00 63.06 105 ARG A CA 1
ATOM 813 C C . ARG A 1 105 ? -11.315 13.036 8.780 1.00 63.06 105 ARG A C 1
ATOM 815 O O . ARG A 1 105 ? -11.360 14.231 8.507 1.00 63.06 105 ARG A O 1
ATOM 822 N N . LYS A 1 106 ? -11.055 12.602 10.014 1.00 54.81 106 LYS A N 1
ATOM 823 C CA . LYS A 1 106 ? -10.869 13.459 11.196 1.00 54.81 106 LYS A CA 1
ATOM 824 C C . LYS A 1 106 ? -9.402 13.757 11.517 1.00 54.81 106 LYS A C 1
ATOM 826 O O . LYS A 1 106 ? -9.147 14.331 12.571 1.00 54.81 106 LYS A O 1
ATOM 831 N N . GLU A 1 107 ? -8.465 13.410 10.641 1.00 50.78 107 GLU A N 1
ATOM 832 C CA . GLU A 1 107 ? -7.042 13.640 10.889 1.00 50.78 107 GLU A CA 1
ATOM 833 C C . GLU A 1 107 ? -6.511 14.826 10.058 1.00 50.78 107 GLU A C 1
ATOM 835 O O . GLU A 1 107 ? -6.728 14.844 8.844 1.00 50.78 107 GLU A O 1
ATOM 840 N N . PRO A 1 108 ? -5.904 15.844 10.705 1.00 43.75 108 PRO A N 1
ATOM 841 C CA . PRO A 1 108 ? -5.329 17.026 10.059 1.00 43.75 108 PRO A CA 1
ATOM 842 C C . PRO A 1 108 ? -3.935 16.797 9.458 1.00 43.75 108 PRO A C 1
ATOM 844 O O . PRO A 1 108 ? -3.185 15.935 9.972 1.00 43.75 108 PRO A O 1
#

Radius of gyration: 13.85 Å; chains: 1; bounding box: 34×32×34 Å

pLDDT: mean 81.95, std 10.93, range [43.75, 93.31]